Protein AF-H8ZWP1-F1 (afdb_monomer)

Radius of gyration: 17.07 Å; Cα contacts (8 Å, |Δi|>4): 134; chains: 1; bounding box: 46×24×47 Å

Structure (mmCIF, N/CA/C/O backbone):
data_AF-H8ZWP1-F1
#
_entry.id   AF-H8ZWP1-F1
#
loop_
_atom_site.group_PDB
_atom_site.id
_atom_site.type_symbol
_atom_site.label_atom_id
_atom_site.label_alt_id
_atom_site.label_comp_id
_atom_site.label_asym_id
_atom_site.label_entity_id
_atom_site.label_seq_id
_atom_site.pdbx_PDB_ins_code
_atom_site.Cartn_x
_atom_site.Cartn_y
_atom_site.Cartn_z
_atom_site.occupancy
_atom_site.B_iso_or_equiv
_atom_site.auth_seq_id
_atom_site.auth_comp_id
_atom_site.auth_asym_id
_atom_site.auth_atom_id
_atom_site.pdbx_PDB_model_num
ATOM 1 N N . HIS A 1 1 ? 25.192 2.035 -11.650 1.00 66.25 1 HIS A N 1
ATOM 2 C CA . HIS A 1 1 ? 24.527 1.212 -10.617 1.00 66.25 1 HIS A CA 1
ATOM 3 C C . HIS A 1 1 ? 23.067 1.653 -10.570 1.00 66.25 1 HIS A C 1
ATOM 5 O O . HIS A 1 1 ? 22.812 2.784 -10.172 1.00 66.25 1 HIS A O 1
ATOM 11 N N . ALA A 1 2 ? 22.144 0.845 -11.101 1.00 88.69 2 ALA A N 1
ATOM 12 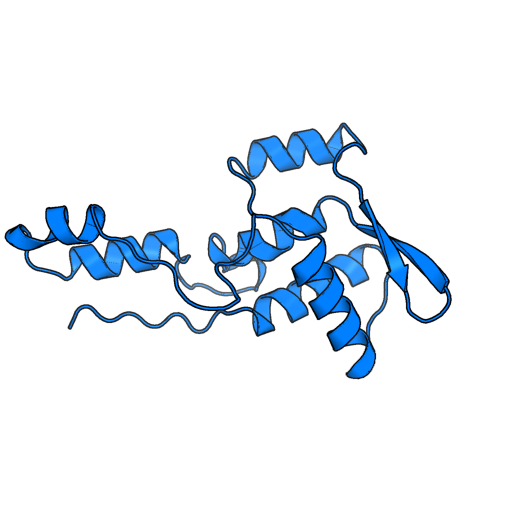C CA . ALA A 1 2 ? 20.739 1.238 -11.284 1.00 88.69 2 ALA A CA 1
ATOM 13 C C . ALA A 1 2 ? 19.832 0.857 -10.101 1.00 88.69 2 ALA A C 1
ATOM 15 O O . ALA A 1 2 ? 18.696 1.295 -10.045 1.00 88.69 2 ALA A O 1
ATOM 16 N N . ILE A 1 3 ? 20.340 0.095 -9.127 1.00 94.00 3 ILE A N 1
ATOM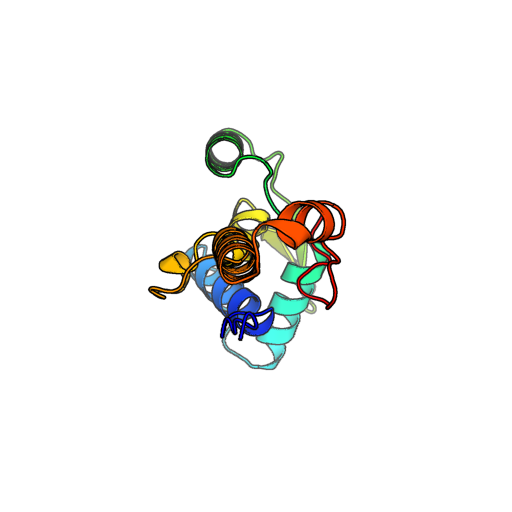 17 C CA . ILE A 1 3 ? 19.575 -0.324 -7.948 1.00 94.00 3 ILE A CA 1
ATOM 18 C C . ILE A 1 3 ? 19.238 0.902 -7.093 1.00 94.00 3 ILE A C 1
ATOM 20 O O . ILE A 1 3 ? 20.134 1.640 -6.675 1.00 94.00 3 ILE A O 1
ATOM 24 N N . LEU A 1 4 ? 17.949 1.093 -6.823 1.00 93.38 4 LEU A N 1
ATOM 25 C CA . LEU A 1 4 ? 17.437 2.095 -5.896 1.00 93.38 4 LEU A CA 1
ATOM 26 C C . LEU A 1 4 ? 16.794 1.409 -4.696 1.00 93.38 4 LEU A C 1
ATOM 28 O O . LEU A 1 4 ? 16.169 0.359 -4.826 1.00 93.38 4 LEU A O 1
ATOM 32 N N . ARG A 1 5 ? 16.958 2.019 -3.525 1.00 92.25 5 ARG A N 1
ATOM 33 C CA . ARG A 1 5 ? 16.358 1.564 -2.276 1.00 92.25 5 ARG A CA 1
ATOM 34 C C . ARG A 1 5 ? 15.386 2.627 -1.792 1.00 92.25 5 ARG A C 1
ATOM 36 O O . ARG A 1 5 ? 15.756 3.792 -1.689 1.00 92.25 5 ARG A O 1
ATOM 43 N N . LEU A 1 6 ? 14.174 2.192 -1.477 1.00 90.56 6 LEU A N 1
ATOM 44 C CA . LEU A 1 6 ? 13.154 2.991 -0.822 1.00 90.56 6 LEU A CA 1
ATOM 45 C C . LEU A 1 6 ? 12.911 2.373 0.556 1.00 90.56 6 LEU A C 1
ATOM 47 O O . LEU A 1 6 ? 12.522 1.211 0.650 1.00 90.56 6 LEU A O 1
ATOM 51 N N . ASP A 1 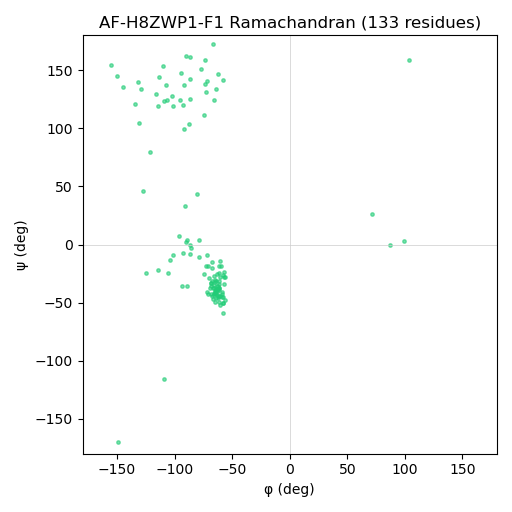7 ? 13.149 3.129 1.625 1.00 91.69 7 ASP A N 1
ATOM 52 C CA . ASP A 1 7 ? 12.938 2.658 3.001 1.00 91.69 7 ASP A CA 1
ATOM 53 C C . ASP A 1 7 ? 11.459 2.746 3.417 1.00 91.69 7 ASP A C 1
ATOM 55 O O . ASP A 1 7 ? 11.150 3.202 4.510 1.00 91.69 7 ASP A O 1
ATOM 59 N N . LEU A 1 8 ? 10.534 2.344 2.541 1.00 92.31 8 LEU A N 1
ATOM 60 C CA . LEU A 1 8 ? 9.081 2.389 2.733 1.00 92.31 8 LEU A CA 1
ATOM 61 C C . LEU A 1 8 ? 8.477 1.055 2.292 1.00 92.31 8 LEU A C 1
ATOM 63 O O . LEU A 1 8 ? 8.633 0.644 1.143 1.00 92.31 8 LEU A O 1
ATOM 67 N N . ALA A 1 9 ? 7.794 0.371 3.207 1.00 93.38 9 ALA A N 1
ATOM 68 C CA . ALA A 1 9 ? 7.215 -0.944 2.963 1.00 93.38 9 ALA A CA 1
ATOM 69 C C . ALA A 1 9 ? 5.938 -1.176 3.792 1.00 93.38 9 ALA A C 1
ATOM 71 O O . ALA A 1 9 ? 5.398 -0.281 4.438 1.00 93.38 9 ALA A O 1
ATOM 72 N N . GLY A 1 10 ? 5.447 -2.419 3.807 1.00 93.06 10 GLY A N 1
ATOM 73 C CA . GLY A 1 10 ? 4.196 -2.786 4.471 1.00 93.06 10 GLY A CA 1
ATOM 74 C C . GLY A 1 10 ? 4.125 -2.464 5.969 1.00 93.06 10 GLY A C 1
ATOM 75 O O . GLY A 1 10 ? 3.016 -2.305 6.477 1.00 93.06 10 GLY A O 1
ATOM 76 N N . ARG A 1 11 ? 5.265 -2.345 6.668 1.00 94.19 11 ARG A N 1
ATOM 77 C CA . ARG A 1 11 ? 5.316 -1.928 8.078 1.00 94.19 11 ARG A CA 1
ATOM 78 C C . ARG A 1 11 ? 4.880 -0.472 8.242 1.00 94.19 11 ARG A C 1
ATOM 80 O O . ARG A 1 11 ? 4.058 -0.198 9.114 1.00 94.19 11 ARG A O 1
ATOM 87 N N . ASP A 1 12 ? 5.410 0.413 7.402 1.00 94.69 12 ASP A N 1
ATOM 88 C CA . ASP A 1 12 ? 5.100 1.845 7.402 1.00 94.69 12 ASP A CA 1
ATOM 89 C C . ASP A 1 12 ? 3.627 2.075 7.053 1.00 94.69 12 ASP A C 1
ATOM 91 O O . ASP A 1 12 ? 2.951 2.872 7.696 1.00 94.69 12 ASP A O 1
ATOM 95 N N . LEU A 1 13 ? 3.095 1.297 6.104 1.00 95.31 13 LEU A N 1
ATOM 96 C CA . LEU A 1 13 ? 1.676 1.347 5.738 1.00 95.31 13 LEU A CA 1
ATOM 97 C C . LEU A 1 13 ? 0.760 0.931 6.896 1.00 95.31 13 LEU A C 1
ATOM 99 O O . LEU A 1 13 ? -0.276 1.548 7.115 1.00 95.31 13 LEU A O 1
ATOM 103 N N . THR A 1 14 ? 1.137 -0.088 7.676 1.00 95.56 14 THR A N 1
ATOM 104 C CA . THR A 1 14 ? 0.370 -0.472 8.874 1.00 95.56 14 THR A CA 1
ATOM 105 C C . THR A 1 14 ? 0.387 0.636 9.934 1.00 95.56 14 THR A C 1
ATOM 107 O O . THR A 1 14 ? -0.653 0.918 10.522 1.00 95.56 14 THR A O 1
ATOM 110 N N . GLU A 1 15 ? 1.531 1.290 10.164 1.00 93.69 15 GLU A N 1
ATOM 111 C CA . GLU A 1 15 ? 1.630 2.422 11.107 1.00 93.69 15 GLU A CA 1
ATOM 112 C C . GLU A 1 15 ? 0.811 3.628 10.627 1.00 93.69 15 GLU A C 1
ATOM 114 O O . GLU A 1 15 ? 0.152 4.303 11.418 1.00 93.69 15 GLU A O 1
ATOM 119 N N . TYR A 1 16 ? 0.791 3.867 9.318 1.00 95.06 16 TYR A N 1
ATOM 120 C CA . TYR A 1 16 ? -0.021 4.920 8.728 1.00 95.06 16 TYR A CA 1
ATOM 121 C C . TYR A 1 16 ? -1.516 4.641 8.831 1.00 95.06 16 TYR A C 1
ATOM 123 O O . TYR A 1 16 ? -2.265 5.524 9.246 1.00 95.06 16 TYR A O 1
ATOM 131 N N . LEU A 1 17 ? -1.947 3.408 8.538 1.00 95.31 17 LEU A N 1
ATOM 132 C CA . LEU A 1 17 ? -3.339 3.003 8.713 1.00 95.31 17 LEU A CA 1
ATOM 133 C C . LEU A 1 17 ? -3.784 3.179 10.170 1.00 95.31 17 LEU A C 1
ATOM 135 O O . LEU A 1 17 ? -4.855 3.716 10.430 1.00 95.31 17 LEU A O 1
ATOM 139 N N . GLN A 1 18 ? -2.938 2.796 11.126 1.00 94.50 18 GLN A N 1
ATOM 140 C CA . GLN A 1 18 ? -3.195 3.000 12.551 1.00 94.50 18 GLN A CA 1
ATOM 141 C C . GLN A 1 18 ? -3.411 4.486 12.883 1.00 94.50 18 GLN A C 1
ATOM 143 O O . GLN A 1 18 ? -4.361 4.830 13.590 1.00 94.50 18 GLN A O 1
ATOM 148 N N . LYS A 1 19 ? -2.567 5.374 12.341 1.00 93.31 19 LYS A N 1
ATOM 149 C CA . LYS A 1 19 ? -2.685 6.826 12.528 1.00 93.31 19 LYS A CA 1
ATOM 150 C C . LYS A 1 19 ? -4.014 7.367 11.989 1.00 93.31 19 LYS A C 1
ATOM 152 O O . LYS A 1 19 ? -4.735 8.025 12.733 1.00 93.31 19 LYS A O 1
ATOM 157 N N . ILE A 1 20 ? -4.368 7.065 10.740 1.00 94.06 20 ILE A N 1
ATOM 158 C CA . ILE A 1 20 ? -5.601 7.593 10.124 1.00 94.06 20 ILE A CA 1
ATOM 159 C C . ILE A 1 20 ? -6.876 6.983 10.729 1.00 94.06 20 ILE A C 1
ATOM 161 O O . ILE A 1 20 ? -7.898 7.657 10.806 1.00 94.06 20 ILE A O 1
ATOM 165 N N . LEU A 1 21 ? -6.821 5.746 11.237 1.00 93.25 21 LEU A N 1
ATOM 166 C CA . LEU A 1 21 ? -7.922 5.165 12.016 1.00 93.25 21 LEU A CA 1
ATOM 167 C C . LEU A 1 21 ? -8.087 5.860 13.375 1.00 93.25 21 LEU A C 1
ATOM 169 O O . LEU A 1 21 ? -9.216 6.087 13.813 1.00 93.25 21 LEU A O 1
ATOM 173 N N . THR A 1 22 ? -6.980 6.271 13.999 1.00 92.19 22 THR A N 1
ATOM 174 C CA . THR A 1 22 ? -7.006 7.059 15.243 1.00 92.19 22 THR A CA 1
ATOM 175 C C . THR A 1 22 ? -7.646 8.430 15.017 1.00 92.19 22 THR A C 1
ATOM 177 O O . THR A 1 22 ? -8.431 8.877 15.849 1.00 92.19 22 THR A O 1
ATOM 180 N N . GLU A 1 23 ? -7.397 9.074 13.871 1.00 90.06 23 GLU A N 1
ATOM 181 C CA . GLU A 1 23 ? -8.047 10.341 13.482 1.00 90.06 23 GLU A CA 1
ATOM 182 C C . GLU A 1 23 ? -9.579 10.209 13.373 1.00 90.06 23 GLU A C 1
ATOM 184 O O . GLU A 1 23 ? -10.301 11.170 13.639 1.00 90.06 23 GLU A O 1
ATOM 189 N N . ARG A 1 24 ? -10.087 9.010 13.053 1.00 87.06 24 ARG A N 1
ATOM 190 C CA . ARG A 1 24 ? -11.524 8.685 13.020 1.00 87.06 24 ARG A CA 1
ATOM 191 C C . ARG A 1 24 ? -12.095 8.266 14.384 1.00 87.06 24 ARG A C 1
ATOM 193 O O . ARG A 1 24 ? -13.297 8.043 14.502 1.00 87.06 24 ARG A O 1
ATOM 200 N N . GLY A 1 25 ? -11.253 8.187 15.416 1.00 88.69 25 GLY A N 1
ATOM 201 C CA . GLY A 1 25 ? -11.630 7.838 16.788 1.00 88.69 25 GLY A CA 1
ATOM 202 C C . GLY A 1 25 ? -11.363 6.383 17.185 1.00 88.69 25 GLY A C 1
ATOM 203 O O . GLY A 1 25 ? -11.681 6.004 18.311 1.00 88.69 25 GLY A O 1
ATOM 204 N N . TYR A 1 26 ? -10.766 5.567 16.307 1.00 89.00 26 TYR A N 1
ATOM 205 C CA . TYR A 1 26 ? -10.372 4.193 16.626 1.00 89.00 26 TYR A CA 1
ATOM 206 C C . TYR A 1 26 ? -8.931 4.148 17.140 1.00 89.00 26 TYR A C 1
ATOM 208 O O . TYR A 1 26 ? -7.972 4.170 16.368 1.00 89.00 26 TYR A O 1
ATOM 216 N N . SER A 1 27 ? -8.775 4.078 18.459 1.00 87.50 27 SER A N 1
ATOM 217 C CA . SER A 1 27 ? -7.462 4.057 19.105 1.00 87.50 27 SER A CA 1
ATOM 218 C C . SER A 1 27 ? -6.918 2.637 19.218 1.00 87.50 27 SER A C 1
ATOM 220 O O . SER A 1 27 ? -7.304 1.891 20.110 1.00 87.50 27 SER A O 1
ATOM 222 N N . PHE A 1 28 ? -5.966 2.296 18.355 1.00 88.06 28 PHE A N 1
ATOM 223 C CA . PHE A 1 28 ? -5.138 1.096 18.479 1.00 88.06 28 PHE A CA 1
ATOM 224 C C . PHE A 1 28 ? -3.783 1.527 19.047 1.00 88.06 28 PHE A C 1
ATOM 226 O O . PHE A 1 28 ? -3.104 2.348 18.434 1.00 88.06 28 PHE A O 1
ATOM 233 N N . THR A 1 29 ? -3.377 1.038 20.217 1.00 85.50 29 THR A N 1
ATOM 234 C CA . THR A 1 29 ? -2.164 1.509 20.925 1.00 85.50 29 THR A CA 1
ATOM 235 C C . THR A 1 29 ? -1.180 0.392 21.255 1.00 85.50 29 THR A C 1
ATOM 237 O O . THR A 1 29 ? 0.021 0.634 21.380 1.00 85.50 29 THR A O 1
ATOM 240 N N . THR A 1 30 ? -1.664 -0.840 21.366 1.00 88.88 30 THR A N 1
ATOM 241 C CA . THR A 1 30 ? -0.870 -2.003 21.753 1.00 88.88 30 THR A CA 1
ATOM 242 C C . THR A 1 30 ? -0.260 -2.711 20.545 1.00 88.88 30 THR A C 1
ATOM 244 O O . THR A 1 30 ? -0.685 -2.565 19.397 1.00 88.88 30 THR A O 1
ATOM 247 N N . THR A 1 31 ? 0.751 -3.541 20.799 1.00 87.06 31 THR A N 1
ATOM 248 C CA . THR A 1 31 ? 1.369 -4.385 19.768 1.00 87.06 31 THR A CA 1
ATOM 249 C C . THR A 1 31 ? 0.411 -5.438 19.212 1.00 87.06 31 THR A C 1
ATOM 251 O O . THR A 1 31 ? 0.496 -5.751 18.030 1.00 87.06 31 THR A O 1
ATOM 254 N N . ALA A 1 32 ? -0.514 -5.957 20.025 1.00 88.56 32 ALA A N 1
ATOM 255 C CA . ALA A 1 32 ? -1.534 -6.901 19.570 1.00 88.56 32 ALA A CA 1
ATOM 256 C C . ALA A 1 32 ? -2.542 -6.227 18.626 1.00 88.56 32 ALA A C 1
ATOM 258 O O . ALA A 1 32 ? -2.872 -6.765 17.573 1.00 88.56 32 ALA A O 1
ATOM 259 N N . GLU A 1 33 ? -2.969 -5.008 18.953 1.00 89.38 33 GLU A N 1
ATOM 260 C CA . GLU A 1 33 ? -3.865 -4.221 18.102 1.00 89.38 33 GLU A CA 1
ATOM 261 C C . GLU A 1 33 ? -3.221 -3.835 16.768 1.00 89.38 33 GLU A C 1
ATOM 263 O O . GLU A 1 33 ? -3.896 -3.759 15.744 1.00 89.38 33 GLU A O 1
ATOM 268 N N . ARG A 1 34 ? -1.897 -3.666 16.739 1.00 91.38 34 ARG A N 1
ATOM 269 C CA . ARG A 1 34 ? -1.165 -3.444 15.490 1.00 91.38 34 ARG A CA 1
ATOM 270 C C . ARG A 1 34 ? -1.299 -4.618 14.512 1.00 91.38 34 ARG A C 1
ATOM 272 O O . ARG A 1 34 ? -1.360 -4.385 13.304 1.00 91.38 34 ARG A O 1
ATOM 279 N N . GLU A 1 35 ? -1.381 -5.854 15.003 1.00 93.94 35 GLU A N 1
ATOM 280 C CA . GLU A 1 35 ? -1.649 -7.020 14.150 1.00 93.94 35 GLU A CA 1
ATOM 281 C C . GLU A 1 35 ? -3.074 -6.997 13.588 1.00 93.94 35 GLU A C 1
ATOM 283 O O . GLU A 1 35 ? -3.277 -7.370 12.435 1.00 93.94 35 GLU A O 1
ATOM 288 N N . ILE A 1 36 ? -4.041 -6.469 14.342 1.00 93.88 36 ILE A N 1
ATOM 289 C CA . ILE A 1 36 ? -5.407 -6.250 13.844 1.00 93.88 36 ILE A CA 1
ATOM 290 C C . ILE A 1 36 ? -5.391 -5.220 12.710 1.00 93.88 36 ILE A C 1
ATOM 292 O O . ILE A 1 36 ? -5.957 -5.462 11.649 1.00 93.88 36 ILE A O 1
ATOM 296 N N . VAL A 1 37 ? -4.682 -4.099 12.881 1.00 95.19 37 VAL A N 1
ATOM 297 C CA . VAL A 1 37 ? -4.532 -3.088 11.819 1.00 95.19 37 VAL A CA 1
ATOM 298 C C . VAL A 1 37 ? -3.839 -3.678 10.585 1.00 95.19 37 VAL A C 1
ATOM 300 O O . VAL A 1 37 ? -4.204 -3.355 9.453 1.00 95.19 37 VAL A O 1
ATOM 303 N N . ARG A 1 38 ? -2.855 -4.567 10.772 1.00 95.69 38 ARG A N 1
ATOM 304 C CA . ARG A 1 38 ? -2.218 -5.289 9.663 1.00 95.69 38 ARG A CA 1
ATOM 305 C C . ARG A 1 38 ? -3.217 -6.180 8.920 1.00 95.69 38 ARG A C 1
ATOM 307 O O . ARG A 1 38 ? -3.221 -6.142 7.693 1.00 95.69 38 ARG A O 1
ATOM 314 N N . ASP A 1 39 ? -4.065 -6.917 9.629 1.00 95.50 39 ASP A N 1
ATOM 315 C CA . ASP A 1 39 ? -5.094 -7.765 9.015 1.00 95.50 39 ASP A CA 1
ATOM 316 C C . ASP A 1 39 ? -6.158 -6.935 8.274 1.00 95.50 39 ASP A C 1
ATOM 318 O O . ASP A 1 39 ? -6.492 -7.241 7.130 1.00 95.50 39 ASP A O 1
ATOM 322 N N . ILE A 1 40 ? -6.604 -5.813 8.856 1.00 95.06 40 ILE A N 1
ATOM 323 C CA . ILE A 1 40 ? -7.498 -4.846 8.193 1.00 95.06 40 ILE A CA 1
ATOM 324 C C . ILE A 1 40 ? -6.876 -4.359 6.882 1.00 95.06 40 ILE A C 1
ATOM 326 O O . ILE A 1 40 ? -7.540 -4.354 5.845 1.00 95.06 40 ILE A O 1
ATOM 330 N N . LYS A 1 41 ? -5.598 -3.965 6.915 1.00 95.62 41 LYS A N 1
ATOM 331 C CA . LYS A 1 41 ? -4.858 -3.525 5.729 1.00 95.62 41 LYS A CA 1
ATOM 332 C C . LYS A 1 41 ? -4.838 -4.617 4.659 1.00 95.62 41 LYS A C 1
ATOM 334 O O . LYS A 1 41 ? -5.166 -4.343 3.515 1.00 95.62 41 LYS A O 1
ATOM 339 N N . GLU A 1 42 ? -4.467 -5.840 5.021 1.00 95.56 42 GLU A N 1
ATOM 340 C CA . GLU A 1 42 ? -4.336 -6.949 4.067 1.00 95.56 42 GLU A CA 1
ATOM 341 C C . GLU A 1 42 ? -5.685 -7.393 3.478 1.00 95.56 42 GLU A C 1
ATOM 343 O O . GLU A 1 42 ? -5.734 -7.802 2.321 1.00 95.56 42 GLU A O 1
ATOM 348 N N . LYS A 1 43 ? -6.785 -7.284 4.233 1.00 94.94 43 LYS A N 1
ATOM 349 C CA . LYS A 1 43 ? -8.119 -7.704 3.775 1.00 94.94 43 LYS A CA 1
ATOM 350 C C . LYS A 1 43 ? -8.908 -6.623 3.046 1.00 94.94 43 LYS A C 1
ATOM 352 O O . LYS A 1 43 ? -9.702 -6.953 2.168 1.00 94.94 43 LYS A O 1
ATOM 357 N N . LEU A 1 44 ? -8.782 -5.361 3.460 1.00 95.38 44 LEU A N 1
ATOM 358 C CA . LEU A 1 44 ? -9.686 -4.293 3.022 1.00 95.38 44 LEU A CA 1
ATOM 359 C C . LEU A 1 44 ? -9.019 -3.214 2.172 1.00 95.38 44 LEU A C 1
ATOM 361 O O . LEU A 1 44 ? -9.752 -2.513 1.465 1.00 95.38 44 LEU A O 1
ATOM 365 N N . ALA A 1 45 ? -7.695 -3.048 2.249 1.00 96.25 45 ALA A N 1
ATOM 366 C CA . ALA A 1 45 ? -7.003 -2.009 1.495 1.00 96.25 45 ALA A CA 1
ATOM 367 C C . ALA A 1 45 ? -6.834 -2.379 0.015 1.00 96.25 45 ALA A C 1
ATOM 369 O O . ALA A 1 45 ? -6.749 -3.555 -0.335 1.00 96.25 45 ALA A O 1
ATOM 370 N N . TYR A 1 46 ? -6.789 -1.363 -0.843 1.00 96.56 46 TYR A N 1
ATOM 371 C CA . TYR A 1 46 ? -6.642 -1.495 -2.296 1.00 96.56 46 TYR A CA 1
ATOM 372 C C . TYR A 1 46 ? -6.024 -0.220 -2.878 1.00 96.56 46 TYR A C 1
ATOM 374 O O . TYR A 1 46 ? -6.143 0.842 -2.271 1.00 96.56 46 TYR A O 1
ATOM 382 N N . VAL A 1 47 ? -5.354 -0.304 -4.023 1.00 96.50 47 VAL A N 1
ATOM 383 C CA . VAL A 1 47 ? -4.776 0.869 -4.693 1.00 96.50 47 VAL A CA 1
ATOM 384 C C . VAL A 1 47 ? -5.841 1.497 -5.593 1.00 96.50 47 VAL A C 1
ATOM 386 O O . VAL A 1 47 ? -6.423 0.827 -6.441 1.00 96.50 47 VAL A O 1
ATOM 389 N N . ALA A 1 48 ? -6.106 2.792 -5.415 1.00 95.56 48 ALA A N 1
ATOM 390 C CA . ALA A 1 48 ? -7.003 3.527 -6.304 1.00 95.56 48 ALA A CA 1
ATOM 391 C C . ALA A 1 48 ? -6.334 3.754 -7.668 1.00 95.56 48 ALA A C 1
ATOM 393 O O . ALA A 1 48 ? -5.144 4.059 -7.738 1.00 95.56 48 ALA A O 1
ATOM 394 N N . LEU A 1 49 ? -7.103 3.642 -8.755 1.00 94.56 49 LEU A N 1
ATOM 395 C CA . LEU A 1 49 ? -6.598 3.954 -10.099 1.00 94.56 49 LEU A CA 1
ATOM 396 C C . LEU A 1 49 ? -6.406 5.466 -10.287 1.00 94.56 49 LEU A C 1
ATOM 398 O O . LEU A 1 49 ? -5.420 5.899 -10.877 1.00 94.56 49 LEU A O 1
ATOM 402 N N . ASP A 1 50 ? -7.357 6.247 -9.776 1.00 94.94 50 ASP A N 1
ATOM 403 C CA . ASP A 1 50 ? -7.307 7.704 -9.704 1.00 94.94 50 ASP A CA 1
ATOM 404 C C . ASP A 1 50 ? -7.663 8.120 -8.275 1.00 94.94 50 ASP A C 1
ATOM 406 O O . ASP A 1 50 ? -8.820 8.054 -7.851 1.00 94.94 50 ASP A O 1
ATOM 410 N N . PHE A 1 51 ? -6.645 8.522 -7.516 1.00 93.88 51 PHE A N 1
ATOM 411 C CA . PHE A 1 51 ? -6.792 8.865 -6.108 1.00 93.88 51 PHE A CA 1
ATOM 412 C C . PHE A 1 51 ? -7.745 10.049 -5.874 1.00 93.88 51 PHE A C 1
ATOM 414 O O . PHE A 1 51 ? -8.533 10.032 -4.925 1.00 93.88 51 PHE A O 1
ATOM 421 N N . GLU A 1 52 ? -7.706 11.076 -6.726 1.00 94.12 52 GLU A N 1
ATOM 422 C CA . GLU A 1 52 ? -8.527 12.278 -6.550 1.00 94.12 52 GLU A CA 1
ATOM 423 C C . GLU A 1 52 ? -10.003 11.980 -6.820 1.00 94.12 52 GLU A C 1
ATOM 425 O O . GLU A 1 52 ? -10.879 12.386 -6.047 1.00 94.12 52 GLU A O 1
ATOM 430 N N . GLN A 1 53 ? -10.285 11.217 -7.878 1.00 94.00 53 GLN A N 1
ATOM 431 C CA . GLN A 1 53 ? -11.640 10.778 -8.200 1.00 94.00 53 GLN A CA 1
ATOM 432 C C . GLN A 1 53 ? -12.210 9.847 -7.115 1.00 94.00 53 GLN A C 1
ATOM 434 O O . GLN A 1 53 ? -13.375 9.98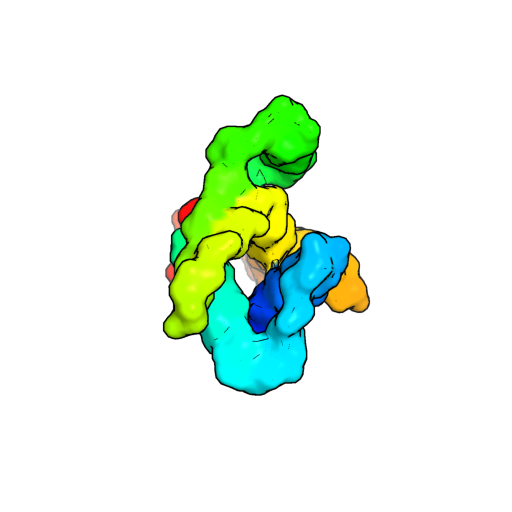1 -6.715 1.00 94.00 53 GLN A O 1
ATOM 439 N N . GLU A 1 54 ? -11.397 8.919 -6.608 1.00 94.44 54 GLU A N 1
ATOM 440 C CA . GLU A 1 54 ? -11.783 7.992 -5.539 1.00 94.44 54 GLU A CA 1
ATOM 441 C C . GLU A 1 54 ? -12.103 8.755 -4.240 1.00 94.44 54 GLU A C 1
ATOM 443 O O . GLU A 1 54 ? -13.119 8.490 -3.592 1.00 94.44 54 GLU A O 1
ATOM 448 N N . MET A 1 55 ? -11.312 9.784 -3.902 1.00 94.12 55 MET A N 1
ATOM 449 C CA . MET A 1 55 ? -11.573 10.679 -2.766 1.00 94.12 55 MET A CA 1
ATOM 450 C C . MET A 1 55 ? -12.905 11.426 -2.890 1.00 94.12 55 MET A C 1
ATOM 452 O O . MET A 1 55 ? -13.658 11.499 -1.915 1.00 94.12 55 MET A O 1
ATOM 456 N N . GLN A 1 56 ? -13.231 11.961 -4.071 1.00 93.88 56 GLN A N 1
ATOM 457 C CA . GLN A 1 56 ? -14.515 12.637 -4.309 1.00 93.88 56 GLN A CA 1
ATOM 458 C C . GLN A 1 56 ? -15.702 11.673 -4.183 1.00 93.88 56 GLN A C 1
ATOM 460 O O . GLN A 1 56 ? -16.745 12.011 -3.612 1.00 93.88 56 GLN A O 1
ATOM 465 N N . THR A 1 57 ? -15.534 10.447 -4.674 1.00 92.12 57 THR A N 1
ATOM 466 C CA . THR A 1 57 ? -16.547 9.392 -4.565 1.00 92.12 57 THR A CA 1
ATOM 467 C C . THR A 1 57 ? -16.752 8.985 -3.106 1.00 92.12 57 THR A C 1
ATOM 469 O O . THR A 1 57 ? -17.889 8.905 -2.648 1.00 92.12 57 THR A O 1
ATOM 472 N N . ALA A 1 58 ? -15.672 8.820 -2.338 1.00 91.75 58 ALA A N 1
ATOM 473 C CA . ALA A 1 58 ? -15.741 8.501 -0.913 1.00 91.75 58 ALA A CA 1
ATOM 474 C C . ALA A 1 58 ? -16.386 9.617 -0.075 1.00 91.75 58 ALA A C 1
ATOM 476 O O . ALA A 1 58 ? -17.030 9.337 0.931 1.00 91.75 58 ALA A O 1
ATOM 477 N N . ALA A 1 59 ? -16.223 10.880 -0.478 1.00 91.50 59 ALA A N 1
ATOM 478 C CA . ALA A 1 59 ? -16.852 12.018 0.193 1.00 91.50 59 ALA A CA 1
ATOM 479 C C . ALA A 1 59 ? -18.362 12.127 -0.089 1.00 91.50 59 ALA A C 1
ATOM 481 O O . ALA A 1 59 ? -19.096 12.704 0.712 1.00 91.50 59 ALA A O 1
ATOM 482 N N . SER A 1 60 ? -18.827 11.595 -1.223 1.00 90.25 60 SER A N 1
ATOM 483 C CA . SER A 1 60 ? -20.223 11.687 -1.673 1.00 90.25 60 SER A CA 1
ATOM 484 C C . SER A 1 60 ? -21.025 10.395 -1.492 1.00 90.25 60 SER A C 1
ATOM 486 O O . SER A 1 60 ? -22.252 10.423 -1.583 1.00 90.25 60 SER A O 1
ATOM 488 N N . SER A 1 61 ? -20.363 9.266 -1.225 1.00 89.31 61 SER A N 1
ATOM 489 C CA . SER A 1 61 ? -20.984 7.946 -1.154 1.00 89.31 61 SER A CA 1
ATOM 490 C C . SER A 1 61 ? -20.342 7.051 -0.096 1.00 89.31 61 SER A C 1
ATOM 492 O O . SER A 1 61 ? -19.125 6.885 -0.048 1.00 89.31 61 SER A O 1
ATOM 494 N N . SER A 1 62 ? -21.181 6.360 0.678 1.00 88.25 62 SER A N 1
ATOM 495 C CA . SER A 1 62 ? -20.762 5.286 1.591 1.00 88.25 62 SER A CA 1
ATOM 496 C C . SER A 1 62 ? -20.501 3.950 0.882 1.00 88.25 62 SER A C 1
ATOM 498 O O . SER A 1 62 ? -20.213 2.954 1.537 1.00 88.25 62 SER A O 1
ATOM 500 N N . ALA A 1 63 ? -20.592 3.879 -0.452 1.00 87.50 63 ALA A N 1
ATOM 501 C CA . ALA A 1 63 ? -20.398 2.628 -1.197 1.00 87.50 63 ALA A CA 1
ATOM 502 C C . ALA A 1 63 ? -18.992 2.021 -1.022 1.00 87.50 63 ALA A C 1
ATOM 504 O O . ALA A 1 63 ? -18.811 0.812 -1.177 1.00 87.50 63 ALA A O 1
ATOM 505 N N . LEU A 1 64 ? -18.004 2.858 -0.694 1.00 89.00 64 LEU A N 1
ATOM 506 C CA . LEU A 1 64 ? -16.620 2.445 -0.458 1.00 89.00 64 LEU A CA 1
ATOM 507 C C . LEU A 1 64 ? -16.373 1.997 0.989 1.00 89.00 64 LEU A C 1
ATOM 509 O O . LEU A 1 64 ? -15.308 1.452 1.288 1.00 89.00 64 LEU A O 1
ATOM 513 N N . GLU A 1 65 ? -17.342 2.181 1.883 1.00 93.50 65 GLU A N 1
ATOM 514 C CA . GLU A 1 65 ? -17.229 1.743 3.267 1.00 93.50 65 GLU A CA 1
ATOM 515 C C . GLU A 1 65 ? -17.358 0.220 3.379 1.00 93.50 65 GLU A C 1
ATOM 517 O O . GLU A 1 65 ? -18.188 -0.427 2.733 1.00 93.50 65 GLU A O 1
ATOM 522 N N . LYS A 1 66 ? -16.508 -0.376 4.214 1.00 94.31 66 LYS A N 1
ATOM 523 C CA . LYS A 1 66 ? -16.540 -1.799 4.548 1.00 94.31 66 LYS A CA 1
ATOM 524 C C . LYS A 1 66 ? -16.454 -1.984 6.047 1.00 94.31 66 LYS A C 1
ATOM 526 O O . LYS A 1 66 ? -15.682 -1.313 6.726 1.00 94.31 66 LYS A O 1
ATOM 531 N N . SER A 1 67 ? -17.237 -2.927 6.545 1.00 94.44 67 SER A N 1
ATOM 532 C CA . SER A 1 67 ? -17.226 -3.310 7.948 1.00 94.44 67 SER A CA 1
ATOM 533 C C . SER A 1 67 ? -16.159 -4.371 8.217 1.00 94.44 67 SER A C 1
ATOM 535 O O . SER A 1 67 ? -15.945 -5.263 7.395 1.00 94.44 67 SER A O 1
ATOM 537 N N . TYR A 1 68 ? -15.514 -4.277 9.373 1.00 94.75 68 TYR A N 1
ATOM 538 C CA . TYR A 1 68 ? -14.553 -5.244 9.888 1.00 94.75 68 TYR A CA 1
ATOM 539 C C . TYR A 1 68 ? -14.937 -5.620 11.321 1.00 94.75 68 TYR A C 1
ATOM 541 O O . TYR A 1 68 ? -15.227 -4.737 12.126 1.00 94.75 68 TYR A O 1
ATOM 549 N N . GLU A 1 69 ? -14.937 -6.912 11.637 1.00 94.31 69 GLU A N 1
ATOM 550 C CA . GLU A 1 69 ? -15.229 -7.419 12.980 1.00 94.31 69 GLU A CA 1
ATOM 551 C C . GLU A 1 69 ? -13.929 -7.591 13.772 1.00 94.31 69 GLU A C 1
ATOM 553 O O . GLU A 1 69 ? -13.019 -8.320 13.368 1.00 94.31 69 GLU A O 1
ATOM 558 N N . LEU A 1 70 ? -13.829 -6.880 14.892 1.00 91.38 70 LEU A N 1
ATOM 559 C CA . LEU A 1 70 ? -12.728 -6.981 15.838 1.00 91.38 70 LEU A CA 1
ATOM 560 C C . LEU A 1 70 ? -12.822 -8.290 16.647 1.00 91.38 70 LEU A C 1
ATOM 562 O O . LEU A 1 70 ? -13.901 -8.867 16.772 1.00 91.38 70 LEU A O 1
ATOM 566 N N . PRO A 1 71 ? -11.714 -8.769 17.246 1.00 89.50 71 PRO A N 1
ATOM 567 C CA . PRO A 1 71 ? -11.711 -10.013 18.026 1.00 89.50 71 PRO A CA 1
ATOM 568 C C . PRO A 1 71 ? -12.636 -10.024 19.254 1.00 89.50 71 PRO A C 1
ATOM 570 O O . PRO A 1 71 ? -12.940 -11.092 19.777 1.00 89.50 71 PRO A O 1
ATOM 573 N N . ASP A 1 72 ? -13.057 -8.854 19.733 1.00 88.94 72 ASP A N 1
ATOM 574 C CA . ASP A 1 72 ? -14.026 -8.681 20.822 1.00 88.94 72 ASP A CA 1
ATOM 575 C C . ASP A 1 72 ? -15.494 -8.696 20.340 1.00 88.94 72 ASP A C 1
ATOM 577 O O . ASP A 1 72 ? -16.411 -8.591 21.156 1.00 88.94 72 ASP A O 1
ATOM 581 N N . GLY A 1 73 ? -15.720 -8.850 19.029 1.00 90.44 73 GLY A N 1
ATOM 582 C CA . GLY A 1 73 ? -17.030 -8.832 18.377 1.00 90.44 73 GLY A CA 1
ATOM 583 C C . GLY A 1 73 ? -17.516 -7.433 17.983 1.00 90.44 73 GLY A C 1
ATOM 584 O O . GLY A 1 73 ? -18.601 -7.298 17.413 1.00 90.44 73 GLY A O 1
ATOM 585 N N . GLN A 1 74 ? -16.751 -6.372 18.263 1.00 92.06 74 GLN A N 1
ATOM 586 C CA . GLN A 1 74 ? -17.112 -5.025 17.835 1.00 92.06 74 GLN A CA 1
ATOM 587 C C . GLN A 1 74 ? -16.906 -4.867 16.324 1.00 92.06 74 GLN A C 1
ATOM 589 O O . GLN A 1 74 ? -15.839 -5.149 15.785 1.00 92.06 74 GLN A O 1
ATOM 594 N N . VAL A 1 75 ? -17.911 -4.336 15.628 1.00 93.88 75 VAL A N 1
ATOM 595 C CA . VAL A 1 75 ? -17.811 -4.039 14.195 1.00 93.88 75 VAL A CA 1
ATOM 596 C C . VAL A 1 75 ? -17.419 -2.578 13.990 1.00 93.88 75 VAL A C 1
ATOM 598 O O . VAL A 1 75 ? -18.098 -1.669 14.471 1.00 93.88 75 VAL A O 1
ATOM 601 N N . ILE A 1 76 ? -16.332 -2.351 13.257 1.00 93.12 76 ILE A N 1
ATOM 602 C CA . ILE A 1 76 ? -15.864 -1.020 12.853 1.00 93.12 76 ILE A CA 1
ATOM 603 C C . ILE A 1 76 ? -16.047 -0.817 11.352 1.00 93.12 76 ILE A C 1
ATOM 605 O O . ILE A 1 76 ? -16.032 -1.777 10.583 1.00 93.12 76 ILE A O 1
ATOM 609 N N . THR A 1 77 ? -16.194 0.435 10.927 1.00 93.88 77 THR A N 1
ATOM 610 C CA . THR A 1 77 ? -16.356 0.786 9.512 1.00 93.88 77 THR A CA 1
ATOM 611 C C . THR A 1 77 ? -15.103 1.480 9.001 1.00 93.88 77 THR A C 1
ATOM 613 O O . THR A 1 77 ? -14.697 2.511 9.534 1.00 93.88 77 THR A O 1
ATOM 616 N N . ILE A 1 78 ? -14.508 0.923 7.947 1.00 94.69 78 ILE A N 1
ATOM 617 C CA . ILE A 1 78 ? -13.341 1.468 7.251 1.00 94.69 78 ILE A CA 1
ATOM 618 C C . ILE A 1 78 ? -13.808 2.044 5.911 1.00 94.69 78 ILE A C 1
ATOM 620 O O . ILE A 1 78 ? -14.434 1.340 5.120 1.00 94.69 78 ILE A O 1
ATOM 624 N N . GLY A 1 79 ? -13.524 3.318 5.655 1.00 94.06 79 GLY A N 1
ATOM 625 C CA . GLY A 1 79 ? -13.941 4.052 4.460 1.00 94.06 79 GLY A CA 1
ATOM 626 C C . GLY A 1 79 ? -12.763 4.352 3.539 1.00 94.06 79 GLY A C 1
ATOM 627 O O . GLY A 1 79 ? -12.148 3.438 2.990 1.00 94.06 79 GLY A O 1
ATOM 628 N N . ASN A 1 80 ? -12.441 5.638 3.361 1.00 94.50 80 ASN A N 1
ATOM 629 C CA . ASN A 1 80 ? -11.366 6.068 2.461 1.00 94.50 80 ASN A CA 1
ATOM 630 C C . ASN A 1 80 ? -9.956 5.659 2.920 1.00 94.50 80 ASN A C 1
ATOM 632 O O . ASN A 1 80 ? -9.024 5.644 2.121 1.00 94.50 80 ASN A O 1
ATOM 636 N N . GLU A 1 81 ? -9.795 5.246 4.178 1.00 94.94 81 GLU A N 1
ATOM 637 C CA . GLU A 1 81 ? -8.544 4.716 4.722 1.00 94.94 81 GLU A CA 1
ATOM 638 C C . GLU A 1 81 ? -8.066 3.484 3.942 1.00 94.94 81 GLU A C 1
ATOM 640 O O . GLU A 1 81 ? -6.863 3.231 3.860 1.00 94.94 81 GLU A O 1
ATOM 645 N N . ARG A 1 82 ? -9.006 2.759 3.317 1.00 95.50 82 ARG A N 1
ATOM 646 C CA . ARG A 1 82 ? -8.751 1.574 2.492 1.00 95.50 82 ARG A CA 1
ATOM 647 C C . ARG A 1 82 ? -7.819 1.865 1.316 1.00 95.50 82 ARG A C 1
ATOM 649 O O . ARG A 1 82 ? -6.935 1.058 1.058 1.00 95.50 82 ARG A O 1
ATOM 656 N N . PHE A 1 83 ? -7.975 3.003 0.643 1.00 96.06 83 PHE A N 1
ATOM 657 C CA . PHE A 1 83 ? -7.127 3.365 -0.498 1.00 96.06 83 PHE A CA 1
ATOM 658 C C . PHE A 1 83 ? -6.110 4.460 -0.177 1.00 96.06 83 PHE A C 1
ATOM 660 O O . PHE A 1 83 ? -5.026 4.485 -0.752 1.00 96.06 83 PHE A O 1
ATOM 667 N N . ARG A 1 84 ? -6.378 5.301 0.828 1.00 95.19 84 ARG A N 1
ATOM 668 C CA . ARG A 1 84 ? -5.388 6.266 1.329 1.00 95.19 84 ARG A CA 1
ATOM 669 C C . ARG A 1 84 ? -4.163 5.589 1.926 1.00 95.19 84 ARG A C 1
ATOM 671 O O . ARG A 1 84 ? -3.064 6.110 1.785 1.00 95.19 84 ARG A O 1
ATOM 678 N N . CYS A 1 85 ? -4.336 4.448 2.595 1.00 94.88 85 CYS A N 1
ATOM 679 C CA . CYS A 1 85 ? -3.219 3.711 3.176 1.00 94.88 85 CYS A CA 1
ATOM 680 C C . CYS A 1 85 ? -2.158 3.321 2.127 1.00 94.88 85 CYS A C 1
ATOM 682 O O . CYS A 1 85 ? -1.014 3.757 2.268 1.00 94.88 85 CYS A O 1
ATOM 684 N N . PRO A 1 86 ? -2.493 2.558 1.070 1.00 95.81 86 PRO A N 1
ATOM 685 C CA . PRO A 1 86 ? -1.524 2.190 0.043 1.00 95.81 86 PRO A CA 1
ATOM 686 C C . PRO A 1 86 ? -1.108 3.359 -0.861 1.00 95.81 86 PRO A C 1
ATOM 688 O O . PRO A 1 86 ? -0.022 3.285 -1.432 1.00 95.81 86 PRO A O 1
ATOM 691 N N . GLU A 1 87 ? -1.869 4.461 -0.926 1.00 96.25 87 GLU A N 1
ATOM 692 C CA . GLU A 1 87 ? -1.444 5.683 -1.634 1.00 96.25 87 GLU A CA 1
ATOM 693 C C . GLU A 1 87 ? -0.100 6.214 -1.118 1.00 96.25 87 GLU A C 1
ATOM 695 O O . GLU A 1 87 ? 0.685 6.760 -1.886 1.00 96.25 87 GLU A O 1
ATOM 700 N N . ALA A 1 88 ? 0.252 5.966 0.149 1.00 94.94 88 ALA A N 1
ATOM 701 C CA . ALA A 1 88 ? 1.558 6.337 0.693 1.00 94.94 88 ALA A CA 1
ATOM 702 C C . ALA A 1 88 ? 2.756 5.692 -0.047 1.00 94.94 88 ALA A C 1
ATOM 704 O O . ALA A 1 88 ? 3.876 6.190 0.063 1.00 94.94 88 ALA A O 1
ATOM 705 N N . LEU A 1 89 ? 2.5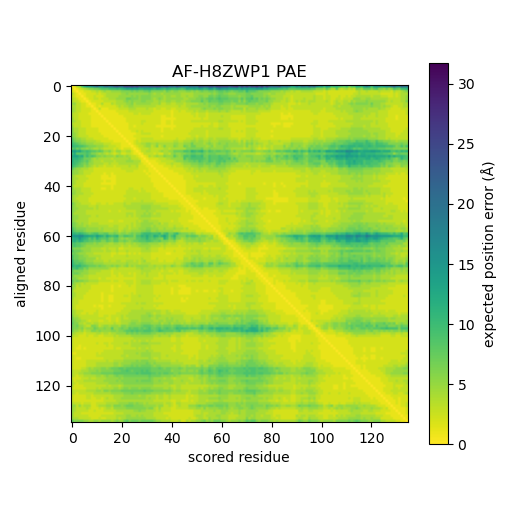50 4.614 -0.820 1.00 95.62 89 LEU A N 1
ATOM 706 C CA . LEU A 1 89 ? 3.568 4.051 -1.723 1.00 95.62 89 LEU A CA 1
ATOM 707 C C . LEU A 1 89 ? 3.871 4.982 -2.904 1.00 95.62 89 LEU A C 1
ATOM 709 O O . LEU A 1 89 ? 4.999 5.009 -3.401 1.00 95.62 89 LEU A O 1
ATOM 713 N N . PHE A 1 90 ? 2.870 5.724 -3.368 1.00 95.88 90 PHE A N 1
ATOM 714 C CA . PHE A 1 90 ? 2.969 6.668 -4.476 1.00 95.88 90 PHE A CA 1
ATOM 715 C C . PHE A 1 90 ? 3.255 8.081 -3.966 1.00 95.88 90 PHE A C 1
ATOM 717 O O . PHE A 1 90 ? 4.077 8.777 -4.552 1.00 95.88 90 PHE A O 1
ATOM 724 N N . GLN A 1 91 ? 2.697 8.454 -2.814 1.00 94.94 91 GLN A N 1
ATOM 725 C CA . GLN A 1 91 ? 2.895 9.744 -2.159 1.00 94.94 91 GLN A CA 1
ATOM 726 C C . GLN A 1 91 ? 3.465 9.575 -0.738 1.00 94.94 91 GLN A C 1
ATOM 728 O O . GLN A 1 91 ? 2.744 9.701 0.257 1.00 94.94 91 GLN A O 1
ATOM 733 N N . PRO A 1 92 ? 4.785 9.338 -0.592 1.00 94.12 92 PRO A N 1
ATOM 734 C CA . PRO A 1 92 ? 5.423 9.188 0.721 1.00 94.12 92 PRO A CA 1
ATOM 735 C C . PRO A 1 92 ? 5.310 10.417 1.637 1.00 94.12 92 PRO A C 1
ATOM 737 O O . PRO A 1 92 ? 5.523 10.309 2.848 1.00 94.12 92 PRO A O 1
ATOM 740 N N . SER A 1 93 ? 4.928 11.576 1.093 1.00 92.50 93 SER A N 1
ATOM 741 C CA . SER A 1 93 ? 4.640 12.799 1.849 1.00 92.50 93 SER A CA 1
ATOM 742 C C . SER A 1 93 ? 3.550 12.598 2.909 1.00 92.50 93 SER A C 1
ATOM 744 O O . SER A 1 93 ? 3.610 13.229 3.964 1.00 92.50 93 SER A O 1
ATOM 746 N N . PHE A 1 94 ? 2.616 11.659 2.712 1.00 89.00 94 PHE A N 1
ATOM 747 C CA . PHE A 1 94 ? 1.605 11.293 3.716 1.00 89.00 94 PHE A CA 1
ATOM 748 C C . PHE A 1 94 ? 2.208 10.696 4.994 1.00 89.00 94 PHE A C 1
ATOM 750 O O . PHE A 1 94 ? 1.634 10.826 6.079 1.00 89.00 94 PHE A O 1
ATOM 757 N N . LEU A 1 95 ? 3.394 10.098 4.883 1.00 90.44 95 LEU A N 1
ATOM 758 C CA . LEU A 1 95 ? 4.193 9.597 6.002 1.00 90.44 95 LEU A CA 1
ATOM 759 C C . LEU A 1 95 ? 5.156 10.658 6.556 1.00 90.44 95 LEU A C 1
ATOM 761 O O . LEU A 1 95 ? 5.947 10.354 7.446 1.00 90.44 95 LEU A O 1
ATOM 765 N N . GLY A 1 96 ? 5.131 11.883 6.020 1.00 89.38 96 GLY A N 1
ATOM 766 C CA . GLY A 1 96 ? 6.097 12.935 6.337 1.00 89.38 96 GLY A CA 1
ATOM 767 C C . GLY A 1 96 ? 7.486 12.681 5.749 1.00 89.38 96 GLY A C 1
ATOM 768 O O . GLY A 1 96 ? 8.478 13.121 6.326 1.00 89.38 96 GLY A O 1
ATOM 769 N N . ARG A 1 97 ? 7.580 11.934 4.640 1.00 90.00 97 ARG A N 1
ATOM 770 C CA . ARG A 1 97 ? 8.852 11.610 3.983 1.00 90.00 97 ARG A CA 1
ATOM 771 C C . ARG A 1 97 ? 9.008 12.372 2.676 1.00 90.00 97 ARG A C 1
ATOM 773 O O . ARG A 1 97 ? 8.094 12.406 1.862 1.00 90.00 97 ARG A O 1
ATOM 780 N N . GLU A 1 98 ? 10.209 12.892 2.444 1.00 87.94 98 GLU A N 1
ATOM 781 C CA . GLU A 1 98 ? 10.610 13.558 1.194 1.00 87.94 98 GLU A CA 1
ATOM 782 C C . GLU A 1 98 ? 11.235 12.569 0.189 1.00 87.94 98 GLU A C 1
ATOM 784 O O . GLU A 1 98 ? 12.165 12.892 -0.547 1.00 87.94 98 GLU A O 1
ATOM 789 N N . SER A 1 99 ? 10.774 11.316 0.190 1.00 90.62 99 SER A N 1
ATOM 790 C CA . SER A 1 99 ? 11.218 10.292 -0.759 1.00 90.62 99 SER A CA 1
ATOM 791 C C . SER A 1 99 ? 10.281 10.215 -1.962 1.00 90.62 99 SER A C 1
ATOM 793 O O . SER A 1 99 ? 9.072 10.376 -1.811 1.00 90.62 99 SER A O 1
ATOM 795 N N . ALA A 1 100 ? 10.830 9.881 -3.129 1.00 93.94 100 ALA A N 1
ATOM 796 C CA . ALA A 1 100 ? 10.047 9.571 -4.322 1.00 93.94 100 ALA A CA 1
ATOM 797 C C . ALA A 1 100 ? 9.157 8.334 -4.104 1.00 93.94 100 ALA A C 1
ATOM 799 O O . ALA A 1 100 ? 9.548 7.390 -3.409 1.00 93.94 100 ALA A O 1
ATOM 800 N N . GLY A 1 101 ? 7.977 8.318 -4.726 1.00 95.50 101 GLY A N 1
ATOM 801 C CA . GLY A 1 101 ? 7.093 7.153 -4.717 1.00 95.50 101 GLY A CA 1
ATOM 802 C C . GLY A 1 101 ? 7.675 5.960 -5.484 1.00 95.50 101 GLY A C 1
ATOM 803 O O . GLY A 1 101 ? 8.693 6.063 -6.174 1.00 95.50 101 GLY A O 1
ATOM 804 N N . VAL A 1 102 ? 7.012 4.804 -5.407 1.00 96.12 102 VAL A N 1
ATOM 805 C CA . VAL A 1 102 ? 7.455 3.575 -6.096 1.00 96.12 102 VAL A CA 1
ATOM 806 C C . VAL A 1 102 ? 7.494 3.733 -7.619 1.00 96.12 102 VAL A C 1
ATOM 808 O O . VAL A 1 102 ? 8.422 3.254 -8.265 1.00 96.12 102 VAL A O 1
ATOM 811 N N . HIS A 1 103 ? 6.534 4.458 -8.191 1.00 95.81 103 HIS A N 1
ATOM 812 C CA . HIS A 1 103 ? 6.440 4.732 -9.625 1.00 95.81 103 HIS A CA 1
ATOM 813 C C . HIS A 1 103 ? 7.619 5.585 -10.129 1.00 95.81 103 HIS A C 1
ATOM 815 O O . HIS A 1 103 ? 8.309 5.198 -11.075 1.00 95.81 103 HIS A O 1
ATOM 821 N N . GLU A 1 104 ? 7.924 6.688 -9.443 1.00 95.88 104 GLU A N 1
ATOM 822 C CA . GLU A 1 104 ? 9.091 7.529 -9.727 1.00 95.88 104 GLU A CA 1
ATOM 823 C C . GLU A 1 104 ? 10.410 6.800 -9.468 1.00 95.88 104 GLU A C 1
ATOM 825 O O . GLU A 1 104 ? 11.355 6.922 -10.245 1.00 95.88 104 GLU A O 1
ATOM 830 N N . THR A 1 105 ? 10.492 6.011 -8.396 1.00 95.88 105 THR A N 1
ATOM 831 C CA . THR A 1 105 ? 11.690 5.227 -8.073 1.00 95.88 105 THR A CA 1
ATOM 832 C C . THR A 1 105 ? 11.974 4.209 -9.176 1.00 95.88 105 THR A C 1
ATOM 834 O O . THR A 1 105 ? 13.100 4.137 -9.666 1.00 95.88 105 THR A O 1
ATOM 837 N N . THR A 1 106 ? 10.964 3.478 -9.652 1.00 96.38 106 THR A N 1
ATOM 838 C CA . THR A 1 106 ? 11.122 2.554 -10.785 1.00 96.38 106 THR A CA 1
ATOM 839 C C . THR A 1 106 ? 11.551 3.294 -12.053 1.00 96.38 106 THR A C 1
ATOM 841 O O . THR A 1 106 ? 12.500 2.870 -12.717 1.00 96.38 106 THR A O 1
ATOM 844 N N . TYR A 1 107 ? 10.932 4.438 -12.363 1.00 96.31 107 TYR A N 1
ATOM 845 C CA . TYR A 1 107 ? 11.333 5.275 -13.497 1.00 96.31 107 TYR A CA 1
ATOM 846 C C . TYR A 1 107 ? 12.801 5.719 -13.395 1.00 96.31 107 TYR A C 1
ATOM 848 O O . TYR A 1 107 ? 13.586 5.505 -14.321 1.00 96.31 107 TYR A O 1
ATOM 856 N N . ASN A 1 108 ? 13.204 6.267 -12.249 1.00 95.81 108 ASN A N 1
ATOM 857 C CA . ASN A 1 108 ? 14.561 6.744 -11.996 1.00 95.81 108 ASN A CA 1
ATOM 858 C C . ASN A 1 108 ? 15.594 5.612 -12.073 1.00 95.81 108 ASN A C 1
ATOM 860 O O . ASN A 1 108 ? 16.705 5.821 -12.559 1.00 95.81 108 ASN A O 1
ATOM 864 N N . SER A 1 109 ? 15.233 4.407 -11.625 1.00 96.62 109 SER A N 1
ATOM 865 C CA . SER A 1 109 ? 16.063 3.206 -11.753 1.00 96.62 109 SER A CA 1
ATOM 866 C C . SER A 1 109 ? 16.316 2.871 -13.226 1.00 96.62 109 SER A C 1
ATOM 868 O O . SER A 1 109 ? 17.466 2.705 -13.631 1.00 96.62 109 SER A O 1
ATOM 870 N N . ILE A 1 110 ? 15.265 2.842 -14.053 1.00 96.12 110 ILE A N 1
ATOM 871 C CA . ILE A 1 110 ? 15.380 2.556 -15.493 1.00 96.12 110 ILE A CA 1
ATOM 872 C C . ILE A 1 110 ? 16.146 3.671 -16.221 1.00 96.12 110 ILE A C 1
ATOM 874 O O . ILE A 1 110 ? 16.965 3.393 -17.094 1.00 96.12 110 ILE A O 1
ATOM 878 N N . MET A 1 111 ? 15.960 4.935 -15.835 1.00 95.69 111 MET A N 1
ATOM 879 C CA . MET A 1 111 ? 16.685 6.067 -16.428 1.00 95.69 111 MET A CA 1
ATOM 880 C C . MET A 1 111 ? 18.188 6.071 -16.123 1.00 95.69 111 MET A C 1
ATOM 882 O O . MET A 1 111 ? 18.958 6.679 -16.866 1.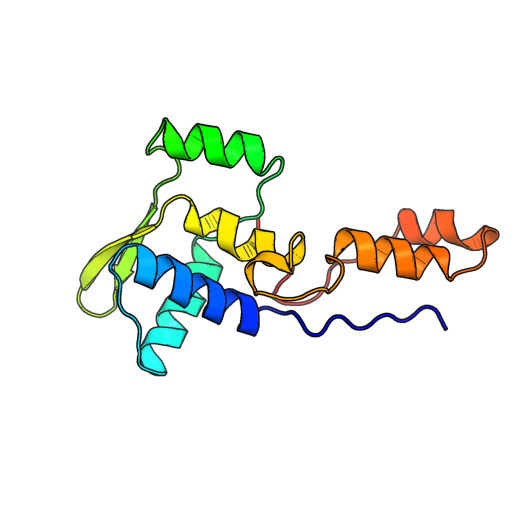00 95.69 111 MET A O 1
ATOM 886 N N . LYS A 1 112 ? 18.633 5.366 -15.076 1.00 95.88 112 LYS A N 1
ATOM 887 C CA . LYS A 1 112 ? 20.061 5.138 -14.795 1.00 95.88 112 LYS A CA 1
ATOM 888 C C . LYS A 1 112 ? 20.684 4.042 -15.667 1.00 95.88 112 LYS A C 1
ATOM 890 O O . LYS A 1 112 ? 21.905 3.881 -15.632 1.00 95.88 112 LYS A O 1
ATOM 895 N N . CYS A 1 113 ? 19.877 3.283 -16.406 1.00 95.19 113 CYS A N 1
ATOM 896 C CA . CYS A 1 113 ? 20.338 2.273 -17.353 1.00 95.19 113 CYS A CA 1
ATOM 897 C C . CYS A 1 113 ? 20.628 2.878 -18.732 1.00 95.19 113 CYS A C 1
ATOM 899 O O . CYS A 1 113 ? 20.136 3.960 -19.077 1.00 95.19 113 CYS A O 1
ATOM 901 N N . ASP A 1 114 ? 21.405 2.145 -19.529 1.00 95.44 114 ASP A N 1
ATOM 902 C CA . ASP A 1 114 ? 21.658 2.472 -20.932 1.00 95.44 114 ASP A CA 1
ATOM 903 C C . ASP A 1 114 ? 20.340 2.543 -21.720 1.00 95.44 114 ASP A C 1
ATOM 905 O O . ASP A 1 114 ? 19.426 1.758 -21.461 1.00 95.44 114 ASP A O 1
ATOM 909 N N . VAL A 1 115 ? 20.236 3.498 -22.648 1.00 96.00 115 VAL A N 1
ATOM 910 C CA . VAL A 1 115 ? 19.035 3.746 -23.456 1.00 96.00 115 VAL A CA 1
ATOM 911 C C . VAL A 1 115 ? 18.609 2.507 -24.242 1.00 96.00 115 VAL A C 1
ATOM 913 O O . VAL A 1 115 ? 17.408 2.248 -24.341 1.00 96.00 115 VAL A O 1
ATOM 916 N N . ASP A 1 116 ? 19.573 1.702 -24.690 1.00 97.00 116 ASP A N 1
ATOM 917 C CA . ASP A 1 116 ? 19.331 0.530 -25.534 1.00 97.00 116 ASP A CA 1
ATOM 918 C C . ASP A 1 116 ? 18.531 -0.569 -24.818 1.00 97.00 116 ASP A C 1
ATOM 920 O O . ASP A 1 116 ? 17.779 -1.303 -25.456 1.00 97.00 116 ASP A O 1
ATOM 924 N N . ILE A 1 117 ? 18.621 -0.651 -23.484 1.00 96.50 117 ILE A N 1
ATOM 925 C CA . ILE A 1 117 ? 17.932 -1.684 -22.690 1.00 96.50 117 ILE A CA 1
ATOM 926 C C . ILE A 1 117 ? 16.657 -1.185 -22.000 1.00 96.50 117 ILE A C 1
ATOM 928 O O . ILE A 1 117 ? 15.902 -1.983 -21.446 1.00 96.50 117 ILE A O 1
ATOM 932 N N . ARG A 1 118 ? 16.372 0.126 -22.013 1.00 96.44 118 ARG A N 1
ATOM 933 C CA . ARG A 1 118 ? 15.223 0.688 -21.268 1.00 96.44 118 ARG A CA 1
ATOM 934 C C . ARG A 1 118 ? 13.893 0.136 -21.751 1.00 96.44 118 ARG A C 1
ATOM 936 O O . ARG A 1 118 ? 13.012 -0.109 -20.933 1.00 96.44 118 ARG A O 1
ATOM 943 N N . LYS A 1 119 ? 13.749 -0.068 -23.063 1.00 96.75 119 LYS A N 1
ATOM 944 C CA . LYS A 1 119 ? 12.524 -0.613 -23.662 1.00 96.75 119 LYS A CA 1
ATOM 945 C C . LYS A 1 119 ? 12.195 -1.991 -23.089 1.00 96.75 119 LYS A C 1
ATOM 947 O O . LYS A 1 119 ? 11.055 -2.228 -22.699 1.00 96.75 119 LYS A O 1
ATOM 952 N N . ASP A 1 120 ? 13.200 -2.854 -22.986 1.00 96.69 120 ASP A N 1
ATOM 953 C CA . ASP A 1 120 ? 13.033 -4.204 -22.453 1.00 96.69 120 ASP A CA 1
ATOM 954 C C . ASP A 1 120 ? 12.734 -4.171 -20.952 1.00 96.69 120 ASP A C 1
ATOM 956 O O . ASP A 1 120 ? 11.879 -4.919 -20.482 1.00 96.69 120 ASP A O 1
ATOM 960 N N . LEU A 1 121 ? 13.359 -3.257 -20.202 1.00 95.81 121 LEU A N 1
ATOM 961 C CA . LEU A 1 121 ? 13.062 -3.067 -18.779 1.00 95.81 121 LEU A CA 1
ATOM 962 C C . LEU A 1 121 ? 11.619 -2.593 -18.544 1.00 95.81 121 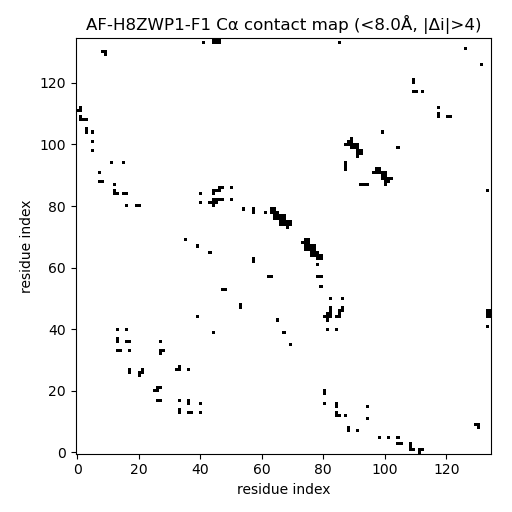LEU A C 1
ATOM 964 O O . LEU A 1 121 ? 10.950 -3.117 -17.657 1.00 95.81 121 LEU A O 1
ATOM 968 N N . TYR A 1 122 ? 11.111 -1.657 -19.352 1.00 95.88 122 TYR A N 1
ATOM 969 C CA . TYR A 1 122 ? 9.712 -1.221 -19.268 1.00 95.88 122 TYR A CA 1
ATOM 970 C C . TYR A 1 122 ? 8.721 -2.328 -19.636 1.00 95.88 122 TYR A C 1
ATOM 972 O O . TYR A 1 122 ? 7.647 -2.402 -19.045 1.00 95.88 122 TYR A O 1
ATOM 980 N N . ALA A 1 123 ? 9.074 -3.196 -20.586 1.00 97.12 123 ALA A N 1
ATOM 981 C CA . ALA A 1 123 ? 8.227 -4.315 -20.986 1.00 97.12 123 ALA A CA 1
ATOM 982 C C . ALA A 1 123 ? 8.172 -5.443 -19.938 1.00 97.12 123 ALA A C 1
ATOM 984 O O . ALA A 1 123 ? 7.256 -6.260 -19.978 1.00 97.12 123 ALA A O 1
ATOM 985 N N . ASN A 1 124 ? 9.131 -5.493 -19.005 1.00 96.44 124 ASN A N 1
ATOM 986 C CA . ASN A 1 124 ? 9.310 -6.598 -18.061 1.00 96.44 124 ASN A CA 1
ATOM 987 C C . ASN A 1 124 ? 9.376 -6.120 -16.599 1.00 96.44 124 ASN A C 1
ATOM 989 O O . ASN A 1 124 ? 10.242 -6.544 -15.832 1.00 96.44 124 ASN A O 1
ATOM 993 N N . VAL A 1 125 ? 8.462 -5.235 -16.190 1.00 96.25 125 VAL A N 1
ATOM 994 C CA . VAL A 1 125 ? 8.342 -4.842 -14.778 1.00 96.25 125 VAL A CA 1
ATOM 995 C C . VAL A 1 125 ? 7.676 -5.972 -13.993 1.00 96.25 125 VAL A C 1
ATOM 997 O O . VAL A 1 125 ? 6.494 -6.257 -14.170 1.00 96.25 125 VAL A O 1
ATOM 1000 N N . VAL A 1 126 ? 8.443 -6.616 -13.113 1.00 96.62 126 VAL A N 1
ATOM 1001 C CA . VAL A 1 126 ? 7.968 -7.716 -12.264 1.00 96.62 126 VAL A CA 1
ATOM 1002 C C . VAL A 1 126 ? 7.713 -7.206 -10.850 1.00 96.62 126 VAL A C 1
ATOM 1004 O O . VAL A 1 126 ? 8.591 -6.607 -10.229 1.00 96.62 126 VAL A O 1
ATOM 1007 N N . LEU A 1 127 ? 6.518 -7.477 -10.329 1.00 96.00 127 LEU A N 1
ATOM 1008 C CA . LEU A 1 127 ? 6.151 -7.184 -8.946 1.00 96.00 127 LEU A CA 1
ATOM 1009 C C . LEU A 1 127 ? 6.449 -8.394 -8.055 1.00 96.00 127 LEU A C 1
ATOM 1011 O O . LEU A 1 127 ? 6.191 -9.535 -8.434 1.00 96.00 127 LEU A O 1
ATOM 1015 N N . SER A 1 128 ? 7.008 -8.145 -6.873 1.00 96.12 128 SER A N 1
ATOM 1016 C CA . SER A 1 128 ? 7.319 -9.186 -5.894 1.00 96.12 128 SER A CA 1
ATOM 1017 C C . SER A 1 128 ? 7.244 -8.642 -4.468 1.00 96.12 128 SER A C 1
ATOM 1019 O O . SER A 1 128 ? 7.638 -7.505 -4.202 1.00 96.12 128 SER A O 1
ATOM 1021 N N . GLY A 1 129 ? 6.787 -9.489 -3.542 1.00 94.81 129 GLY A N 1
ATOM 1022 C CA . GLY A 1 129 ? 6.661 -9.193 -2.115 1.00 94.81 129 GLY A CA 1
ATOM 1023 C C . GLY A 1 129 ? 5.223 -8.917 -1.664 1.00 94.81 129 GLY A C 1
ATOM 1024 O O . GLY A 1 129 ? 4.356 -8.555 -2.447 1.00 94.81 129 GLY A O 1
ATOM 1025 N N . GLY A 1 130 ? 4.956 -9.067 -0.362 1.00 93.75 130 GLY A N 1
ATOM 1026 C CA . GLY A 1 130 ? 3.590 -8.954 0.174 1.00 93.75 130 GLY A CA 1
ATOM 1027 C C . GLY A 1 130 ? 2.939 -7.581 -0.041 1.00 93.75 130 GLY A C 1
ATOM 1028 O O . GLY A 1 130 ? 1.738 -7.492 -0.257 1.00 93.75 130 GLY A O 1
ATOM 1029 N N . THR A 1 131 ? 3.731 -6.506 -0.054 1.00 94.69 131 THR A N 1
ATOM 1030 C CA . THR A 1 131 ? 3.230 -5.133 -0.260 1.00 94.69 131 THR A CA 1
ATOM 1031 C C . THR A 1 131 ? 2.775 -4.869 -1.705 1.00 94.69 131 THR A C 1
ATOM 1033 O O . THR A 1 131 ? 2.174 -3.834 -1.959 1.00 94.69 131 THR A O 1
ATOM 1036 N N . THR A 1 132 ? 3.026 -5.778 -2.655 1.00 94.50 132 THR A N 1
ATOM 1037 C CA . THR A 1 132 ? 2.535 -5.660 -4.041 1.00 94.50 132 THR A CA 1
ATOM 1038 C C . THR A 1 132 ? 1.235 -6.431 -4.284 1.00 94.50 132 THR A C 1
ATOM 1040 O O . THR A 1 132 ? 0.823 -6.560 -5.429 1.00 94.50 132 THR A O 1
ATOM 1043 N N . MET A 1 133 ? 0.616 -6.984 -3.235 1.00 95.00 133 MET A N 1
ATOM 1044 C CA . MET A 1 133 ? -0.603 -7.802 -3.327 1.00 95.00 133 MET A CA 1
ATOM 1045 C C . MET A 1 133 ? -1.901 -6.987 -3.246 1.00 95.00 133 MET A C 1
ATOM 1047 O O . MET A 1 133 ? -2.977 -7.581 -3.196 1.00 95.00 133 MET A O 1
ATOM 1051 N N . TYR A 1 134 ? -1.819 -5.655 -3.185 1.00 92.75 134 TYR A N 1
ATOM 1052 C CA . TYR A 1 134 ? -3.015 -4.819 -3.156 1.00 92.75 134 TYR A CA 1
ATOM 1053 C C . TYR A 1 134 ? -3.801 -4.960 -4.468 1.00 92.75 134 TYR A C 1
ATOM 1055 O O . TYR A 1 134 ? -3.177 -4.907 -5.532 1.00 92.75 134 TYR A O 1
ATOM 1063 N N . PRO A 1 135 ? -5.132 -5.145 -4.389 1.00 90.56 135 PRO A N 1
ATOM 1064 C CA . PRO A 1 135 ? -6.014 -5.064 -5.547 1.00 90.56 135 PRO A CA 1
ATOM 1065 C C . PRO A 1 135 ? -6.023 -3.676 -6.184 1.00 90.56 135 PRO A C 1
ATOM 1067 O O . PRO A 1 135 ? -5.789 -2.691 -5.440 1.00 90.56 135 PRO A O 1
#

Sequence (135 aa):
HAILRLDLAGRDLTEYLQKILTERGYSFTTTAEREIVRDIKEKLAYVALDFEQEMQTAASSSALEKSYELPDGQVITIGNERFRCPEALFQPSFLGRESAGVHETTYNSIMKCDVDIRKDLYANVVLSGGTTMYP

Solvent-accessible surface area (backbone atoms only — not comparable to full-atom values): 8068 Å² total; per-residue (Å²): 129,42,87,76,85,73,102,70,54,63,68,56,38,34,55,48,40,44,50,58,39,36,76,76,69,50,81,66,84,50,77,71,44,50,52,52,42,41,51,49,46,75,74,63,31,28,58,61,94,49,62,69,63,50,52,54,46,49,75,76,36,72,84,64,47,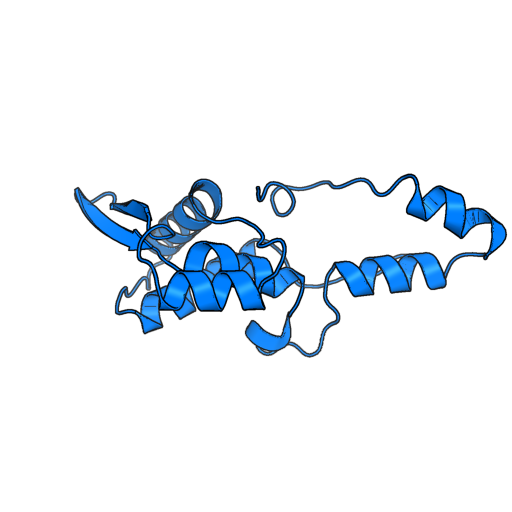44,79,45,75,44,98,88,68,52,74,46,78,46,40,64,61,25,33,56,31,56,41,35,51,58,44,24,56,80,75,75,36,98,54,78,15,58,66,55,47,53,50,55,25,47,68,59,44,62,77,89,54,37,65,60,50,69,75,60,74,78,86,76,63,79,75,64,67,59,87

Secondary structure (DSSP, 8-state):
---------HHHHHHHHHHHHHHTT----SHHHHHHHHHHHHHH----SSHHHHHHHHHH-GGG-EEEE-TTS-EEEE-THHHHHHHTTT-GGGGT--PPPHHHHHHHHHHTS-HHHHHHHHHT----SGGG---

InterPro domains:
  IPR004000 Actin family [P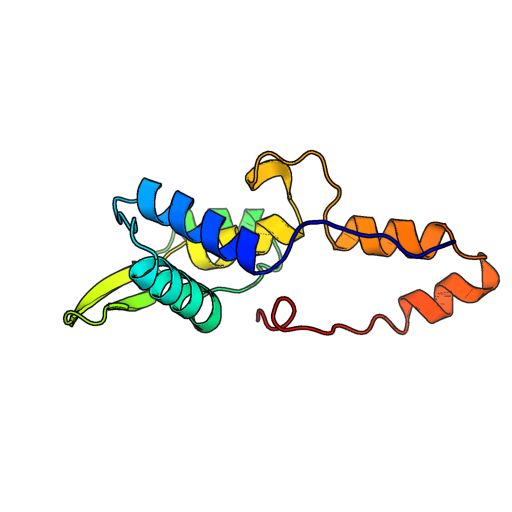F00022] (1-134)
  IPR004000 Actin family [PTHR11937] (1-135)
  IPR004000 Actin family [SM00268] (1-135)
  IPR043129 ATPase, nucleotide binding domain [SSF53067] (1-135)

Organism: NCBI:txid190325

Foldseek 3Di:
DLDDDDPDFLLLLLVLLQVVVVVVVDHDDDPVSSVVSSVCQLPQAAADPDLVVQVVCLVVDCPQWDWDADPVRDIDIDTSSRHVSLCCQCVVVSSVDPDHHPVVSLVSSLVVDDPVCSVVSVVDDDDDDSRSPHD

Mean predicted aligned error: 3.96 Å

Nearest PDB structures (foldseek):
  4m63-assembly1_E  TM=1.000E+00  e=3.711E-19  Drosophila melanogaster
  5ce3-assembly1_A  TM=9.954E-01  e=3.504E-19  Spodoptera frugiperda
  8gt3-assembly1_A  TM=1.000E+00  e=4.670E-19  Homo sapiens
  4k42-assembly1_A  TM=9.994E-01  e=5.549E-19  Oryctolagus cuniculus
  2yje-assembly1_B  TM=1.000E+00  e=6.593E-19  Oryctolagus cuniculus

pLDDT: mean 93.34, std 3.59, range [66.25, 97.12]